Protein AF-A0A1A9KC49-F1 (afdb_monomer_lite)

Radius of gyration: 19.64 Å; chains: 1; bounding box: 41×42×50 Å

pLDDT: mean 90.61, std 7.37, range [63.94, 98.12]

Structure (mmCIF, N/CA/C/O backbone):
data_AF-A0A1A9KC49-F1
#
_entry.id   AF-A0A1A9KC49-F1
#
loop_
_atom_site.group_PDB
_atom_site.id
_atom_site.type_symbol
_atom_site.label_atom_id
_atom_site.label_alt_id
_atom_site.label_comp_id
_atom_site.label_asym_id
_atom_site.label_entity_id
_atom_site.label_seq_id
_atom_site.pdbx_PDB_ins_code
_atom_site.Cartn_x
_atom_site.Cartn_y
_atom_site.Cartn_z
_atom_site.occupancy
_atom_site.B_iso_or_equiv
_atom_site.auth_seq_id
_atom_site.auth_comp_id
_atom_site.auth_asym_id
_atom_site.auth_atom_id
_atom_site.pdbx_PDB_model_num
ATOM 1 N N . MET A 1 1 ? 7.235 -25.003 -20.433 1.00 75.75 1 MET A N 1
ATOM 2 C CA . MET A 1 1 ? 8.120 -24.931 -19.250 1.00 75.75 1 MET A CA 1
ATOM 3 C C . MET A 1 1 ? 8.070 -23.502 -18.734 1.00 75.75 1 MET A C 1
ATOM 5 O O . MET A 1 1 ? 8.115 -22.598 -19.561 1.00 75.75 1 MET A O 1
ATOM 9 N N . THR A 1 2 ? 7.910 -23.305 -17.423 1.00 82.38 2 THR A N 1
ATOM 10 C CA . THR A 1 2 ? 7.817 -21.973 -16.802 1.00 82.38 2 THR A CA 1
ATOM 11 C C . THR A 1 2 ? 8.964 -21.809 -15.816 1.00 82.38 2 THR A C 1
ATOM 13 O O . THR A 1 2 ? 9.175 -22.694 -14.989 1.00 82.38 2 THR A O 1
ATOM 16 N N . LEU A 1 3 ? 9.705 -20.709 -15.914 1.00 83.62 3 LEU A N 1
ATOM 17 C CA . LEU A 1 3 ? 10.831 -20.387 -15.046 1.00 83.62 3 LEU A CA 1
ATOM 18 C C . LEU A 1 3 ? 10.409 -19.260 -14.101 1.00 83.62 3 LEU A C 1
ATOM 20 O O . LEU A 1 3 ? 9.873 -18.247 -14.546 1.00 83.62 3 LEU A O 1
ATOM 24 N N . TYR A 1 4 ? 10.617 -19.460 -12.801 1.00 80.88 4 TYR A N 1
ATOM 25 C CA . TYR A 1 4 ? 10.305 -18.465 -11.779 1.00 80.88 4 TYR A CA 1
ATOM 26 C C . TYR A 1 4 ? 11.588 -17.805 -11.278 1.00 80.88 4 TYR A C 1
ATOM 28 O O . TYR A 1 4 ? 12.492 -18.494 -10.811 1.00 80.88 4 TYR A O 1
ATOM 36 N N . ALA A 1 5 ? 11.655 -16.478 -11.363 1.00 77.19 5 ALA A N 1
ATOM 37 C CA . ALA A 1 5 ? 12.708 -15.681 -10.749 1.00 77.19 5 ALA A CA 1
ATOM 38 C C . ALA A 1 5 ? 12.317 -15.328 -9.305 1.00 77.19 5 ALA A C 1
ATOM 40 O O . ALA A 1 5 ? 11.288 -14.695 -9.067 1.00 77.19 5 ALA A O 1
ATOM 41 N N . GLY A 1 6 ? 13.135 -15.738 -8.340 1.00 73.38 6 GLY A N 1
ATOM 42 C CA . GLY A 1 6 ? 13.097 -15.234 -6.969 1.00 73.38 6 GLY A CA 1
ATOM 43 C C . GLY A 1 6 ? 14.390 -14.481 -6.679 1.00 73.38 6 GLY A C 1
ATOM 44 O O . GLY A 1 6 ? 15.447 -14.867 -7.180 1.00 73.38 6 GLY A O 1
ATOM 45 N N . SER A 1 7 ? 14.317 -13.418 -5.887 1.00 71.69 7 SER A N 1
ATOM 46 C CA . SER A 1 7 ? 15.494 -12.686 -5.411 1.00 71.69 7 SER A CA 1
ATOM 47 C C . SER A 1 7 ? 15.420 -12.446 -3.907 1.00 71.69 7 SER A C 1
ATOM 49 O O . SER A 1 7 ? 14.415 -12.732 -3.261 1.00 71.69 7 SER A O 1
ATOM 51 N N . THR A 1 8 ? 16.539 -12.002 -3.343 1.00 73.50 8 THR A N 1
ATOM 52 C CA . THR A 1 8 ? 16.662 -11.606 -1.938 1.00 73.50 8 THR A CA 1
ATOM 53 C C . THR A 1 8 ? 16.192 -10.159 -1.747 1.00 73.50 8 THR A C 1
ATOM 55 O O . THR A 1 8 ? 15.827 -9.489 -2.706 1.00 73.50 8 THR A O 1
ATOM 58 N N . TRP A 1 9 ? 16.264 -9.650 -0.515 1.00 63.94 9 TRP A N 1
ATOM 59 C CA . TRP A 1 9 ? 15.858 -8.293 -0.113 1.00 63.94 9 TRP A CA 1
ATOM 60 C C . TRP A 1 9 ? 16.465 -7.110 -0.910 1.00 63.94 9 TRP A C 1
ATOM 62 O O . TRP A 1 9 ? 15.995 -5.991 -0.742 1.00 63.94 9 TRP A O 1
ATOM 72 N N . ASN A 1 10 ? 17.456 -7.337 -1.785 1.00 74.12 10 ASN A N 1
ATOM 73 C CA . ASN A 1 10 ? 18.143 -6.313 -2.588 1.00 74.12 10 ASN A CA 1
ATOM 74 C C . ASN A 1 10 ? 18.270 -6.748 -4.067 1.00 74.12 10 ASN A C 1
ATOM 76 O O . ASN A 1 10 ? 19.377 -7.064 -4.532 1.00 74.12 10 ASN A O 1
ATOM 80 N N . PRO A 1 11 ? 17.161 -6.838 -4.825 1.00 75.19 11 PRO A N 1
ATOM 81 C CA . PRO A 1 11 ? 17.163 -7.339 -6.203 1.00 75.19 11 PRO A CA 1
ATOM 82 C C . PRO A 1 11 ? 18.016 -6.500 -7.164 1.00 75.19 11 PRO A C 1
ATOM 84 O O . PRO A 1 11 ? 18.531 -7.032 -8.149 1.00 75.19 11 PRO A O 1
ATOM 87 N N . GLU A 1 12 ? 18.224 -5.218 -6.865 1.00 77.94 12 GLU A N 1
ATOM 88 C CA . GLU A 1 12 ? 19.070 -4.303 -7.631 1.00 77.94 12 GLU A CA 1
ATOM 89 C C . GLU A 1 12 ? 20.522 -4.784 -7.735 1.00 77.94 12 GLU A C 1
ATOM 91 O O . GLU A 1 12 ? 21.181 -4.549 -8.744 1.00 77.94 12 GLU A O 1
ATOM 96 N N . THR A 1 13 ? 21.006 -5.536 -6.741 1.00 81.00 13 THR A N 1
ATOM 97 C CA . THR A 1 13 ? 22.362 -6.110 -6.757 1.00 81.00 13 THR A CA 1
ATOM 98 C C . THR A 1 13 ? 22.502 -7.303 -7.704 1.00 81.00 13 THR A C 1
ATOM 100 O O . THR A 1 13 ? 23.608 -7.636 -8.126 1.00 81.00 13 THR A O 1
ATOM 103 N N . LEU A 1 14 ? 21.384 -7.947 -8.052 1.00 76.44 14 LEU A N 1
ATOM 104 C CA . LEU A 1 14 ? 21.328 -9.096 -8.959 1.00 76.44 14 LEU A CA 1
ATOM 105 C C . LEU A 1 14 ? 21.049 -8.677 -10.407 1.00 76.44 14 LEU A C 1
ATOM 107 O O . LEU A 1 14 ? 21.216 -9.479 -11.331 1.00 76.44 14 LEU A O 1
ATOM 111 N N . HIS A 1 15 ? 20.633 -7.428 -10.625 1.00 82.56 15 HIS A N 1
ATOM 112 C CA . HIS A 1 15 ? 20.404 -6.896 -11.957 1.00 82.56 15 HIS A CA 1
ATOM 113 C C . HIS A 1 15 ? 21.723 -6.779 -12.738 1.00 82.56 15 HIS A C 1
ATOM 115 O O . HIS A 1 15 ? 22.706 -6.198 -12.282 1.00 82.56 15 HIS A O 1
ATOM 121 N N . SER A 1 16 ? 21.742 -7.325 -13.956 1.00 88.62 16 SER A N 1
ATOM 122 C CA . SER A 1 16 ? 22.852 -7.156 -14.894 1.00 88.62 16 SER A CA 1
ATOM 123 C C . SER A 1 16 ? 22.362 -7.187 -16.346 1.00 88.62 16 SER A C 1
ATOM 125 O O . SER A 1 16 ? 21.371 -7.864 -16.643 1.00 88.62 16 SER A O 1
ATOM 127 N N . PRO A 1 17 ? 23.074 -6.539 -17.291 1.00 91.88 17 PRO A N 1
ATOM 128 C CA . PRO A 1 17 ? 22.720 -6.592 -18.710 1.00 91.88 17 PRO A CA 1
ATOM 129 C C . PRO A 1 17 ? 22.644 -8.020 -19.264 1.00 91.88 17 PRO A C 1
ATOM 131 O O . PRO A 1 17 ? 21.776 -8.320 -20.082 1.00 91.88 17 PRO A O 1
ATOM 134 N N . ALA A 1 18 ? 23.527 -8.911 -18.797 1.00 93.00 18 ALA A N 1
ATOM 135 C CA . ALA A 1 18 ? 23.549 -10.313 -19.207 1.00 93.00 18 ALA A CA 1
ATOM 136 C C . ALA A 1 18 ? 22.288 -11.060 -18.751 1.00 93.00 18 ALA A C 1
ATOM 138 O O . ALA A 1 18 ? 21.674 -11.771 -19.547 1.00 93.00 18 ALA A O 1
ATOM 139 N N . LEU A 1 19 ? 21.863 -10.852 -17.501 1.00 91.00 19 LEU A N 1
ATOM 140 C CA . LEU A 1 19 ? 20.635 -11.442 -16.973 1.00 91.00 19 LEU A CA 1
ATOM 141 C C . 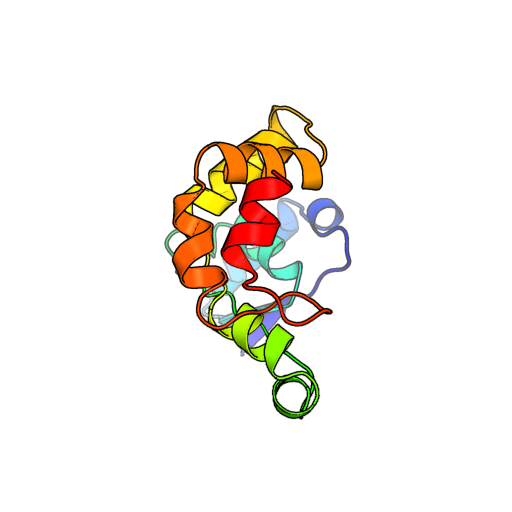LEU A 1 19 ? 19.403 -10.927 -17.728 1.00 91.00 19 LEU A C 1
ATOM 143 O O . LEU A 1 19 ? 18.583 -11.724 -18.181 1.00 91.00 19 LEU A O 1
ATOM 147 N N . SER A 1 20 ? 19.303 -9.615 -17.943 1.00 92.75 20 SER A N 1
ATOM 148 C CA . SER A 1 20 ? 18.200 -9.014 -18.703 1.00 92.75 20 SER A CA 1
ATOM 149 C C . SER A 1 20 ? 18.150 -9.528 -20.148 1.00 92.75 20 SER A C 1
ATOM 151 O O . SER A 1 20 ? 17.068 -9.802 -20.672 1.00 92.75 20 SER A O 1
ATOM 153 N N . ALA A 1 21 ? 19.304 -9.721 -20.797 1.00 94.56 21 ALA A N 1
ATOM 154 C CA . ALA A 1 21 ? 19.381 -10.312 -22.133 1.00 94.56 21 ALA A CA 1
ATOM 155 C C . ALA A 1 21 ? 18.920 -11.780 -22.150 1.00 94.56 21 ALA A C 1
ATOM 157 O O . ALA A 1 21 ? 18.148 -12.158 -23.032 1.00 94.56 21 ALA A O 1
ATOM 158 N N . ALA A 1 22 ? 19.334 -12.583 -21.166 1.00 93.56 22 ALA A N 1
ATOM 159 C CA . ALA A 1 22 ? 18.918 -13.978 -21.037 1.00 93.56 22 ALA A CA 1
ATOM 160 C C . ALA A 1 22 ? 17.402 -14.105 -20.812 1.00 93.56 22 ALA A C 1
ATOM 162 O O . ALA A 1 22 ? 16.734 -14.856 -21.521 1.00 93.56 22 ALA A O 1
ATOM 163 N N . LEU A 1 23 ? 16.836 -13.300 -19.907 1.00 93.75 23 LEU A N 1
ATOM 164 C CA . LEU A 1 23 ? 15.392 -13.257 -19.657 1.00 93.75 23 LEU A CA 1
ATOM 165 C C . LEU A 1 23 ? 14.609 -12.900 -20.930 1.00 93.75 23 LEU A C 1
ATOM 167 O O . LEU A 1 23 ? 13.614 -13.547 -21.255 1.00 93.75 23 LEU A O 1
ATOM 171 N N . ARG A 1 24 ? 15.079 -11.910 -21.700 1.00 94.38 24 ARG A N 1
ATOM 172 C CA . ARG A 1 24 ? 14.466 -11.543 -22.989 1.00 94.38 24 ARG A CA 1
ATOM 173 C C . ARG A 1 24 ? 14.565 -12.662 -24.024 1.00 94.38 24 ARG A C 1
ATOM 175 O O . ARG A 1 24 ? 13.612 -12.864 -24.773 1.00 94.38 24 ARG A O 1
ATOM 182 N N . LEU A 1 25 ? 15.694 -13.368 -24.088 1.00 95.31 25 LEU A N 1
ATOM 183 C CA . LEU A 1 25 ? 15.880 -14.499 -24.997 1.00 95.31 25 LEU A CA 1
ATOM 184 C C . LEU A 1 25 ? 14.879 -15.617 -24.677 1.00 95.31 25 LEU A C 1
ATOM 186 O O . LEU A 1 25 ? 14.116 -16.013 -25.552 1.00 95.31 25 LEU A O 1
ATOM 190 N N . TRP A 1 26 ? 14.800 -16.041 -23.415 1.00 94.62 26 TRP A N 1
ATOM 191 C CA . TRP A 1 26 ? 13.878 -17.097 -22.994 1.00 94.62 26 TRP A CA 1
ATOM 192 C C . TRP A 1 26 ? 12.412 -16.723 -23.222 1.00 94.62 26 TRP A C 1
ATOM 194 O O . TRP A 1 26 ? 11.632 -17.550 -23.693 1.00 94.62 26 TRP A O 1
ATOM 204 N N . ALA A 1 27 ? 12.038 -15.464 -22.971 1.00 92.12 27 ALA A N 1
ATOM 205 C CA . ALA A 1 27 ? 10.698 -14.975 -23.288 1.00 92.12 27 ALA A CA 1
ATOM 206 C C . ALA A 1 27 ? 10.382 -15.095 -24.791 1.00 92.12 27 ALA A C 1
ATOM 208 O O . ALA A 1 27 ? 9.289 -15.521 -25.163 1.00 92.12 27 ALA A O 1
ATOM 209 N N . ARG A 1 28 ? 11.341 -14.748 -25.666 1.00 94.31 28 ARG A N 1
ATOM 210 C CA . ARG A 1 28 ? 11.194 -14.855 -27.131 1.00 94.31 28 ARG A CA 1
ATOM 211 C C . ARG A 1 28 ? 11.115 -16.301 -27.614 1.00 94.31 28 ARG A C 1
ATOM 213 O O . ARG A 1 28 ? 10.443 -16.560 -28.606 1.00 94.31 28 ARG A O 1
ATOM 220 N N . GLU A 1 29 ? 11.764 -17.224 -26.915 1.00 95.69 29 GLU A N 1
ATOM 221 C CA . GLU A 1 29 ? 11.710 -18.666 -27.185 1.00 95.69 29 GLU A CA 1
ATOM 222 C C . GLU A 1 29 ? 10.423 -19.333 -26.661 1.00 95.69 29 GLU A C 1
ATOM 224 O O . GLU A 1 29 ? 10.228 -20.534 -26.833 1.00 95.69 29 GLU A O 1
ATOM 229 N N . GLY A 1 30 ? 9.512 -18.566 -26.049 1.00 92.12 30 GLY A N 1
ATOM 230 C CA . GLY A 1 30 ? 8.219 -19.059 -25.573 1.00 92.12 30 GLY A CA 1
ATOM 231 C C . GLY A 1 30 ? 8.257 -19.689 -24.179 1.00 92.12 30 GLY A C 1
ATOM 232 O O . GLY A 1 30 ? 7.296 -20.350 -23.778 1.00 92.12 30 GLY A O 1
ATOM 233 N N . VAL A 1 31 ? 9.336 -19.490 -23.416 1.00 94.19 31 VAL A N 1
ATOM 234 C CA . VAL A 1 31 ? 9.395 -19.888 -22.004 1.00 94.19 31 VAL A CA 1
ATOM 235 C C . VAL A 1 31 ? 8.489 -18.962 -21.194 1.00 94.19 31 VAL A C 1
ATOM 237 O O . VAL A 1 31 ? 8.609 -17.738 -21.260 1.00 94.19 31 VAL A O 1
ATOM 240 N N . GLY A 1 32 ? 7.581 -19.537 -20.402 1.00 88.50 32 GLY A N 1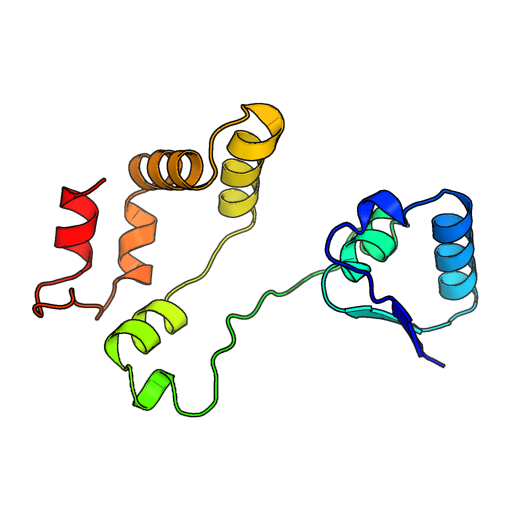
ATOM 241 C CA . GLY A 1 32 ? 6.796 -18.756 -19.449 1.00 88.50 32 GLY A CA 1
ATOM 242 C C . GLY A 1 32 ? 7.713 -18.217 -18.355 1.00 88.50 32 GLY A C 1
ATOM 243 O O . GLY A 1 32 ? 8.417 -18.998 -17.722 1.00 88.50 32 GLY A O 1
ATOM 244 N N . LEU A 1 33 ? 7.718 -16.910 -18.116 1.00 90.62 33 LEU A N 1
ATOM 245 C CA . LEU A 1 33 ? 8.515 -16.305 -17.049 1.00 90.62 33 LEU A CA 1
ATOM 246 C C . LEU A 1 33 ? 7.589 -15.773 -15.961 1.00 90.62 33 LEU A C 1
ATOM 248 O O . LEU A 1 33 ? 6.712 -14.953 -16.227 1.00 90.62 33 LEU A O 1
ATOM 252 N N . GLY A 1 34 ? 7.781 -16.269 -14.745 1.00 85.06 34 GLY A N 1
ATOM 253 C CA . GLY A 1 34 ? 7.134 -15.774 -13.539 1.00 85.06 34 GLY A CA 1
ATOM 254 C C . GLY A 1 34 ? 8.167 -15.189 -12.590 1.00 85.06 34 GLY A C 1
ATOM 255 O O . GLY A 1 34 ? 9.359 -15.474 -12.698 1.00 85.06 34 GLY A O 1
ATOM 256 N N . ALA A 1 35 ? 7.720 -14.386 -11.637 1.00 84.50 35 ALA A N 1
ATOM 257 C CA . ALA A 1 35 ? 8.566 -13.960 -10.540 1.00 84.50 35 ALA A CA 1
ATOM 258 C C . ALA A 1 35 ? 7.784 -13.904 -9.234 1.00 84.50 35 ALA A C 1
ATOM 260 O O . ALA A 1 35 ? 6.566 -13.724 -9.244 1.00 84.50 35 ALA A O 1
ATOM 261 N N . LEU A 1 36 ? 8.499 -14.090 -8.130 1.00 79.50 36 LEU A N 1
ATOM 262 C CA . LEU A 1 36 ? 7.967 -14.014 -6.777 1.00 79.50 36 LEU A CA 1
ATOM 263 C C . LEU A 1 36 ? 8.746 -12.962 -5.994 1.00 79.50 36 LEU A C 1
ATOM 265 O O . LEU A 1 36 ? 9.959 -12.833 -6.173 1.00 79.50 36 LEU A O 1
ATOM 269 N N . ASP A 1 37 ? 8.040 -12.259 -5.109 1.00 78.88 37 ASP A N 1
ATOM 270 C CA . ASP A 1 37 ? 8.623 -11.248 -4.226 1.00 78.88 37 ASP A CA 1
ATOM 271 C C . ASP A 1 37 ? 9.395 -10.172 -5.026 1.00 78.88 37 ASP A C 1
ATOM 273 O O . ASP A 1 37 ? 8.911 -9.670 -6.045 1.00 78.88 37 ASP A O 1
ATOM 277 N N . THR A 1 38 ? 10.613 -9.843 -4.614 1.00 79.69 38 THR A N 1
ATOM 278 C CA . THR A 1 38 ? 11.523 -8.907 -5.276 1.00 79.69 38 THR A CA 1
ATOM 279 C C . THR A 1 38 ? 11.937 -9.344 -6.687 1.00 79.69 38 THR A C 1
ATOM 281 O O . THR A 1 38 ? 12.380 -8.508 -7.472 1.00 79.69 38 THR A O 1
ATOM 284 N N . GLY A 1 39 ? 11.739 -10.611 -7.079 1.00 81.25 39 GLY A N 1
ATOM 285 C CA . GLY A 1 39 ? 12.126 -11.109 -8.407 1.00 81.25 39 GLY A CA 1
ATOM 286 C C . GLY A 1 39 ? 11.357 -10.433 -9.544 1.00 81.25 39 GLY A C 1
ATOM 287 O O . GLY A 1 39 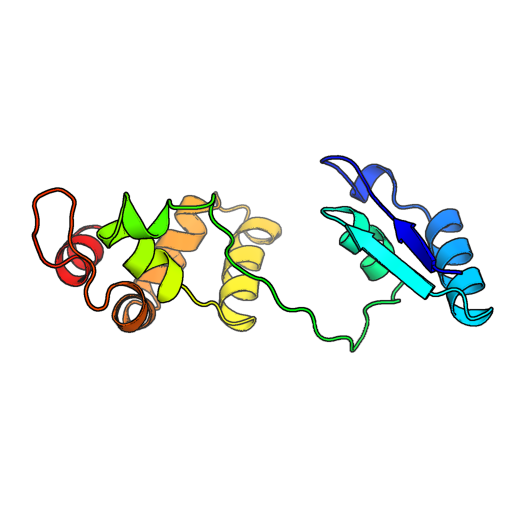? 11.803 -10.427 -10.694 1.00 81.25 39 GLY A O 1
ATOM 288 N N . VAL A 1 40 ? 10.204 -9.832 -9.221 1.00 84.81 40 VAL A N 1
ATOM 289 C CA . VAL A 1 40 ? 9.394 -9.029 -10.147 1.00 84.81 40 VAL A CA 1
ATOM 290 C C . VAL A 1 40 ? 10.204 -7.841 -10.677 1.00 84.81 40 VAL A C 1
ATOM 292 O O . VAL A 1 40 ? 10.068 -7.501 -11.852 1.00 84.81 40 VAL A O 1
ATOM 295 N N . TYR A 1 41 ? 11.112 -7.285 -9.865 1.00 83.12 41 TYR A N 1
ATOM 296 C CA . TYR A 1 41 ? 12.036 -6.221 -10.265 1.00 83.12 41 TYR A CA 1
ATOM 297 C C . TYR A 1 41 ? 12.895 -6.632 -11.468 1.00 83.12 41 TYR A C 1
ATOM 299 O O . TYR A 1 41 ? 12.987 -5.900 -12.448 1.00 83.12 41 TYR A O 1
ATOM 307 N N . LEU A 1 42 ? 13.453 -7.846 -11.458 1.00 87.00 42 LEU A N 1
ATOM 308 C CA . LEU A 1 42 ? 14.321 -8.329 -12.538 1.00 87.00 42 LEU A CA 1
ATOM 309 C C . LEU A 1 42 ? 13.560 -8.497 -13.862 1.00 87.00 42 LEU A C 1
ATOM 311 O O . LEU A 1 42 ? 14.097 -8.205 -14.932 1.00 87.00 42 LEU A O 1
ATOM 315 N N . LEU A 1 43 ? 12.295 -8.929 -13.808 1.00 88.94 43 LEU A N 1
ATOM 316 C CA . LEU A 1 43 ? 11.439 -8.986 -14.997 1.00 88.94 43 LEU A CA 1
ATOM 317 C C . LEU A 1 43 ? 11.039 -7.584 -15.486 1.00 88.94 43 LEU A C 1
ATOM 319 O O . LEU A 1 43 ? 10.924 -7.375 -16.699 1.00 88.94 43 LEU A O 1
ATOM 323 N N . ALA A 1 44 ? 10.840 -6.633 -14.569 1.00 87.44 44 ALA A N 1
ATOM 324 C CA . ALA A 1 44 ? 10.557 -5.237 -14.893 1.00 87.44 44 ALA A CA 1
ATOM 325 C C . ALA A 1 44 ? 11.750 -4.565 -15.591 1.00 87.44 44 ALA A C 1
ATOM 327 O O . ALA A 1 44 ? 11.574 -4.018 -16.677 1.00 87.44 44 ALA A O 1
ATOM 328 N N . GLU A 1 45 ? 12.963 -4.695 -15.047 1.00 87.69 45 GLU A N 1
ATOM 329 C CA . GLU A 1 45 ? 14.211 -4.177 -15.639 1.00 87.69 45 GLU A CA 1
ATOM 330 C C . GLU A 1 45 ? 14.518 -4.815 -17.003 1.00 87.69 45 GLU A C 1
ATOM 332 O O . GLU A 1 45 ? 14.952 -4.166 -17.962 1.00 87.69 45 GLU A O 1
ATOM 337 N N . ALA A 1 46 ? 14.193 -6.101 -17.161 1.00 90.06 46 ALA A N 1
ATOM 338 C CA . ALA A 1 46 ? 14.245 -6.762 -18.460 1.00 90.06 46 ALA A CA 1
ATOM 339 C C . ALA A 1 46 ? 13.187 -6.227 -19.453 1.00 90.06 46 ALA A C 1
ATOM 341 O O . ALA A 1 46 ? 13.216 -6.600 -20.627 1.00 90.06 46 ALA A O 1
ATOM 342 N N . GLY A 1 47 ? 12.284 -5.335 -19.041 1.00 90.25 47 GLY A N 1
ATOM 343 C CA . GLY A 1 47 ? 11.216 -4.754 -19.859 1.00 90.25 47 GLY A CA 1
ATOM 344 C C . GLY A 1 47 ? 10.078 -5.727 -20.166 1.00 90.25 47 GLY A C 1
ATOM 345 O O . GLY A 1 47 ? 9.224 -5.442 -21.005 1.00 90.25 47 GLY A O 1
ATOM 346 N N . LEU A 1 48 ? 10.054 -6.889 -19.511 1.00 90.56 48 LEU A N 1
ATOM 347 C CA . LEU A 1 48 ? 9.095 -7.961 -19.785 1.00 90.56 48 LEU A CA 1
ATOM 348 C C . LEU A 1 48 ? 7.725 -7.702 -19.150 1.00 90.56 48 LEU A C 1
ATOM 350 O O . LEU A 1 48 ? 6.732 -8.317 -19.543 1.00 90.56 48 LEU A O 1
ATOM 354 N N . LEU A 1 49 ? 7.666 -6.763 -18.204 1.00 87.62 49 LEU A N 1
ATOM 355 C CA . LEU A 1 49 ? 6.429 -6.305 -17.574 1.00 87.62 49 LEU A CA 1
ATOM 356 C C . LEU A 1 49 ? 5.870 -5.016 -18.199 1.00 87.62 49 LEU A C 1
ATOM 358 O O . LEU A 1 49 ? 4.806 -4.553 -17.793 1.00 87.62 49 LEU A O 1
ATOM 362 N N . ASN A 1 50 ? 6.528 -4.457 -19.220 1.00 85.69 50 ASN A N 1
ATOM 363 C CA . ASN A 1 50 ? 6.059 -3.241 -19.884 1.00 85.69 50 ASN A CA 1
ATOM 364 C C . ASN A 1 50 ? 4.673 -3.453 -20.509 1.00 85.69 50 ASN A C 1
ATOM 366 O O . ASN A 1 50 ? 4.443 -4.403 -21.262 1.00 85.69 50 ASN A O 1
ATOM 370 N N . GLY A 1 51 ? 3.734 -2.563 -20.179 1.00 80.69 51 GLY A N 1
ATOM 371 C CA . GLY A 1 51 ? 2.343 -2.660 -20.630 1.00 80.69 51 GLY A CA 1
ATOM 372 C C . GLY A 1 51 ? 1.564 -3.842 -20.035 1.00 80.69 51 GLY A C 1
ATOM 373 O O . GLY A 1 51 ? 0.480 -4.163 -20.525 1.00 80.69 51 GLY A O 1
ATOM 374 N N . LYS A 1 52 ? 2.094 -4.515 -19.005 1.00 81.50 52 LYS A N 1
ATOM 375 C CA . LYS A 1 52 ? 1.388 -5.564 -18.258 1.00 81.50 52 LYS A CA 1
ATOM 376 C C . LYS A 1 52 ? 0.684 -4.964 -17.041 1.00 81.50 52 LYS A C 1
ATOM 378 O O . LYS A 1 52 ? 1.121 -3.968 -16.477 1.00 81.50 52 LYS A O 1
ATOM 383 N N . ARG A 1 53 ? -0.427 -5.583 -16.638 1.00 72.88 53 ARG A N 1
ATOM 384 C CA . ARG A 1 53 ? -1.177 -5.208 -15.432 1.00 72.88 53 ARG A CA 1
ATOM 385 C C . ARG A 1 53 ? -0.664 -6.028 -14.252 1.00 72.88 53 ARG A C 1
ATOM 387 O O . ARG A 1 53 ? -0.622 -7.252 -14.350 1.00 72.88 53 ARG A O 1
ATOM 394 N N . ALA A 1 54 ? -0.328 -5.364 -13.154 1.00 75.06 54 ALA A N 1
ATOM 395 C CA . ALA A 1 54 ? -0.122 -5.999 -11.857 1.00 75.06 54 ALA A CA 1
ATOM 396 C C . ALA A 1 54 ? -1.363 -5.789 -10.977 1.00 75.06 54 ALA A C 1
ATOM 398 O O . ALA A 1 54 ? -2.129 -4.844 -11.170 1.00 75.06 54 ALA A O 1
ATOM 399 N N . THR A 1 55 ? -1.591 -6.686 -10.022 1.00 74.69 55 THR A N 1
ATOM 400 C CA . THR A 1 55 ? -2.617 -6.516 -8.988 1.00 74.69 55 THR A CA 1
ATOM 401 C C . THR A 1 55 ? -2.009 -6.919 -7.658 1.00 74.69 55 THR A C 1
ATOM 403 O O . THR A 1 55 ? -1.463 -8.014 -7.534 1.00 74.69 55 THR A O 1
ATOM 406 N N . VAL A 1 56 ? -2.069 -6.008 -6.692 1.00 82.06 56 VAL A N 1
ATOM 407 C CA . VAL A 1 56 ? -1.556 -6.206 -5.337 1.00 82.06 56 VAL A CA 1
ATOM 408 C C . VAL A 1 56 ? -2.729 -6.580 -4.441 1.00 82.06 56 VAL A C 1
ATOM 410 O O . VAL A 1 56 ? -3.796 -5.974 -4.523 1.00 82.06 56 VAL A O 1
ATOM 413 N N . TYR A 1 57 ? -2.535 -7.594 -3.600 1.00 83.88 57 TYR A N 1
ATOM 414 C CA . TYR A 1 57 ? -3.545 -8.070 -2.662 1.00 83.88 57 TYR A CA 1
ATOM 415 C C . TYR A 1 57 ? -3.016 -8.001 -1.235 1.00 83.88 57 TYR A C 1
ATOM 417 O O . TYR A 1 57 ? -1.925 -8.493 -0.946 1.00 83.88 57 TYR A O 1
ATOM 425 N N . THR A 1 58 ? -3.833 -7.481 -0.325 1.00 89.06 58 THR A N 1
ATOM 426 C CA . THR A 1 58 ? -3.584 -7.589 1.114 1.00 89.06 58 THR A CA 1
ATOM 427 C C . THR A 1 58 ? -3.972 -8.987 1.585 1.00 89.06 58 THR A C 1
ATOM 429 O O . THR A 1 58 ? -5.137 -9.376 1.519 1.00 89.06 58 THR A O 1
ATOM 432 N N . SER A 1 59 ? -2.995 -9.752 2.070 1.00 87.56 59 SER A N 1
ATOM 433 C CA . SER A 1 59 ? -3.211 -11.100 2.608 1.00 87.56 59 SER A CA 1
ATOM 434 C C . SER A 1 59 ? -3.061 -11.109 4.128 1.00 87.56 59 SER A C 1
ATOM 436 O O . SER A 1 59 ? -2.204 -10.426 4.679 1.00 87.56 59 SER A O 1
ATOM 438 N N . THR A 1 60 ? -3.878 -11.909 4.814 1.00 91.81 60 THR A N 1
ATOM 439 C CA . THR A 1 60 ? -3.792 -12.109 6.271 1.00 91.81 60 THR A CA 1
ATOM 440 C C . THR A 1 60 ? -3.647 -13.592 6.598 1.00 91.81 60 THR A C 1
ATOM 442 O O . THR A 1 60 ? -3.988 -14.455 5.784 1.00 91.81 60 THR A O 1
ATOM 445 N N . ARG A 1 61 ? -3.143 -13.916 7.799 1.00 94.69 61 ARG A N 1
ATOM 446 C CA . ARG A 1 61 ? -3.149 -15.309 8.270 1.00 94.69 61 ARG A CA 1
ATOM 447 C C . ARG A 1 61 ? -4.588 -15.811 8.415 1.00 94.69 61 ARG A C 1
ATOM 449 O O . ARG A 1 61 ? -5.498 -15.044 8.731 1.00 94.69 61 ARG A O 1
ATOM 456 N N . LYS A 1 62 ? -4.787 -17.121 8.255 1.00 94.44 62 LYS A N 1
ATOM 457 C CA . LYS A 1 62 ? -6.103 -17.751 8.432 1.00 94.44 62 LYS A CA 1
ATOM 458 C C . LYS A 1 62 ? -6.707 -17.383 9.799 1.00 94.44 62 LYS A C 1
ATOM 460 O O . LYS A 1 62 ? -6.019 -17.450 10.817 1.00 94.44 62 LYS A O 1
ATOM 465 N N . GLY A 1 63 ? -7.981 -16.990 9.794 1.00 96.56 63 GLY A N 1
ATOM 466 C CA . GLY A 1 63 ? -8.749 -16.606 10.986 1.00 96.56 63 GLY A CA 1
ATOM 467 C C . GLY A 1 63 ? -8.488 -15.192 11.517 1.00 96.56 63 GLY A C 1
ATOM 468 O O . GLY A 1 63 ? -9.210 -14.752 12.402 1.00 96.56 63 GLY A O 1
ATOM 469 N N . TYR A 1 64 ? -7.509 -14.446 10.984 1.00 97.44 64 TYR A N 1
ATOM 470 C CA . TYR A 1 64 ? -7.148 -13.128 11.527 1.00 97.44 64 TYR A CA 1
ATOM 471 C C . TYR A 1 64 ? -8.289 -12.111 11.466 1.00 97.44 64 TYR A C 1
ATOM 473 O O . TYR A 1 64 ? -8.506 -11.365 12.411 1.00 97.44 64 TYR A O 1
ATOM 481 N N . VAL A 1 65 ? -9.031 -12.088 10.359 1.00 96.81 65 VAL A N 1
ATOM 482 C CA . VAL A 1 65 ? -10.157 -11.163 10.171 1.00 96.81 65 VAL A CA 1
ATOM 483 C C . VAL A 1 65 ? -11.295 -11.447 11.157 1.00 96.81 65 VAL A C 1
ATOM 485 O O . VAL A 1 65 ? -11.983 -10.514 11.552 1.00 96.81 65 VAL A O 1
ATOM 488 N N . ASP A 1 66 ? -11.468 -12.702 11.574 1.00 96.81 66 ASP A N 1
ATOM 489 C CA . ASP A 1 66 ? -12.491 -13.091 12.550 1.00 96.81 66 ASP A CA 1
ATOM 490 C C .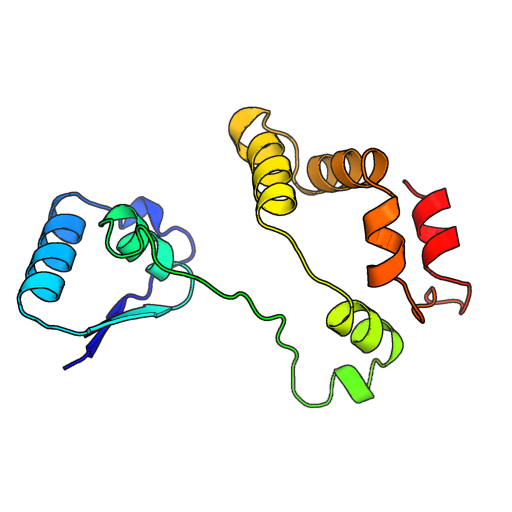 ASP A 1 66 ? -12.026 -12.800 13.985 1.00 96.81 66 ASP A C 1
ATOM 492 O O . ASP A 1 66 ? -12.804 -12.356 14.823 1.00 96.81 66 ASP A O 1
ATOM 496 N N . GLU A 1 67 ? -10.737 -13.015 14.260 1.00 98.06 67 GLU A N 1
ATOM 497 C CA . GLU A 1 67 ? -10.106 -12.753 15.558 1.00 98.06 67 GLU A CA 1
ATOM 498 C C . GLU A 1 67 ? -9.944 -11.251 15.842 1.00 98.06 67 GLU A C 1
ATOM 500 O O . GLU A 1 67 ? -10.063 -10.810 16.982 1.00 98.06 67 GLU A O 1
ATOM 505 N N . CYS A 1 68 ? -9.678 -10.455 14.806 1.00 97.75 68 CYS A N 1
ATOM 506 C CA . CYS A 1 68 ? -9.442 -9.015 14.876 1.00 97.75 68 CYS A CA 1
ATOM 507 C C . CYS A 1 68 ? -10.400 -8.266 13.931 1.00 97.75 68 CYS A C 1
ATOM 509 O O . CYS A 1 68 ? -9.943 -7.666 12.954 1.00 97.75 68 CYS A O 1
ATOM 511 N N . PRO A 1 69 ? -11.719 -8.252 14.199 1.00 96.88 69 PRO A N 1
ATOM 512 C CA . PRO A 1 69 ? -12.721 -7.764 13.247 1.00 96.88 69 PRO A CA 1
ATOM 513 C C . PRO A 1 69 ? -12.558 -6.284 12.890 1.00 96.88 69 PRO A C 1
ATOM 515 O O . PRO A 1 69 ? -12.725 -5.918 11.730 1.00 96.88 69 PRO A O 1
ATOM 518 N N . ASN A 1 70 ? -12.155 -5.439 13.846 1.00 97.88 70 ASN A N 1
ATOM 519 C CA . ASN A 1 70 ? -11.934 -4.011 13.601 1.00 97.88 70 ASN A CA 1
ATOM 520 C C . ASN A 1 70 ? -10.764 -3.756 12.629 1.00 97.88 70 ASN A C 1
ATOM 522 O O . ASN A 1 70 ? -10.895 -3.011 11.661 1.00 97.88 70 ASN A O 1
ATOM 526 N N . VAL A 1 71 ? -9.626 -4.428 12.844 1.00 97.62 71 VAL A N 1
ATOM 527 C CA . VAL A 1 71 ? -8.470 -4.352 11.931 1.00 97.62 71 VAL A CA 1
ATOM 528 C C . VAL A 1 71 ? -8.802 -5.029 10.603 1.00 97.62 71 VAL A C 1
ATOM 530 O O . VAL A 1 71 ? -8.462 -4.518 9.541 1.00 97.62 71 VAL A O 1
ATOM 533 N N . GLY A 1 72 ? -9.515 -6.153 10.643 1.00 97.38 72 GLY A N 1
ATOM 534 C CA . GLY A 1 72 ? -9.998 -6.846 9.457 1.00 97.38 72 GLY A CA 1
ATOM 535 C C . GLY A 1 72 ? -10.878 -5.957 8.578 1.00 97.38 72 GLY A C 1
ATOM 536 O O . GLY A 1 72 ? -10.759 -6.022 7.356 1.00 97.38 72 GLY A O 1
ATOM 537 N N . GLN A 1 73 ? -11.715 -5.102 9.173 1.00 98.06 73 GLN A N 1
ATOM 538 C CA . GLN A 1 73 ? -12.519 -4.130 8.435 1.00 98.06 73 GLN A CA 1
ATOM 539 C C . GLN A 1 73 ? -11.643 -3.076 7.753 1.00 98.06 73 GLN A C 1
ATOM 541 O O . GLN A 1 73 ? -11.798 -2.855 6.553 1.00 98.06 73 GLN A O 1
ATOM 546 N N . LEU A 1 74 ? -10.665 -2.506 8.468 1.00 98.12 74 LEU A N 1
ATOM 547 C CA . LEU A 1 74 ? -9.691 -1.585 7.875 1.00 98.12 74 LEU A CA 1
ATOM 548 C C . LEU A 1 74 ? -8.981 -2.223 6.674 1.00 98.12 74 LEU A C 1
ATOM 550 O O . LEU A 1 74 ? -8.955 -1.639 5.596 1.00 98.12 74 LEU A O 1
ATOM 554 N N . LEU A 1 75 ? -8.457 -3.441 6.826 1.00 97.38 75 LEU A N 1
ATOM 555 C CA . LEU A 1 75 ? -7.723 -4.131 5.760 1.00 97.38 75 LEU A CA 1
ATOM 556 C C . LEU A 1 75 ? -8.595 -4.468 4.540 1.00 97.38 75 LEU A C 1
ATOM 558 O O . LEU A 1 75 ? -8.077 -4.513 3.429 1.00 97.38 75 LEU A O 1
ATOM 562 N N . LYS A 1 76 ? -9.903 -4.694 4.726 1.00 96.62 76 LYS A N 1
ATOM 563 C CA . LYS A 1 76 ? -10.861 -4.891 3.622 1.00 96.62 76 LYS A CA 1
ATOM 564 C C . LYS A 1 76 ? -11.163 -3.596 2.874 1.00 96.62 76 LYS A C 1
ATOM 566 O O . LYS A 1 76 ? -11.383 -3.631 1.668 1.00 96.62 76 LYS A O 1
ATOM 571 N N . ASN A 1 77 ? -11.209 -2.482 3.596 1.00 97.94 77 ASN A N 1
ATOM 572 C CA . ASN A 1 77 ? -11.477 -1.167 3.027 1.00 97.94 77 ASN A CA 1
ATOM 573 C C . ASN A 1 77 ? -10.242 -0.557 2.345 1.00 97.94 77 ASN A C 1
ATOM 575 O O . ASN A 1 77 ? -10.379 0.325 1.497 1.00 97.94 77 ASN A O 1
ATOM 579 N N . LEU A 1 78 ? -9.041 -0.976 2.755 1.00 96.88 78 LEU A N 1
ATOM 580 C CA . LEU A 1 78 ? -7.779 -0.386 2.329 1.00 96.88 78 LEU A CA 1
ATOM 581 C C . LEU A 1 78 ? -7.486 -0.718 0.860 1.00 96.88 78 LEU A C 1
ATOM 583 O O . LEU A 1 78 ? -7.152 -1.848 0.505 1.00 96.88 78 LEU A O 1
ATOM 587 N N . SER A 1 79 ? -7.586 0.298 0.011 1.00 94.00 79 SER A N 1
ATOM 588 C CA . SER A 1 79 ? -7.285 0.214 -1.416 1.00 94.00 79 SER A CA 1
ATOM 589 C C . SER A 1 79 ? -6.506 1.435 -1.873 1.00 94.00 79 SER A C 1
ATOM 591 O O . SER A 1 79 ? -6.807 2.553 -1.448 1.00 94.00 79 SER A O 1
ATOM 593 N N . PHE A 1 80 ? -5.583 1.228 -2.803 1.00 93.44 80 PHE A N 1
ATOM 594 C CA . PHE A 1 80 ? -4.693 2.261 -3.313 1.00 93.44 80 PHE A CA 1
ATOM 595 C C . PHE A 1 80 ? -4.932 2.512 -4.800 1.00 93.44 80 PHE A C 1
ATOM 597 O O . PHE A 1 80 ? -5.480 1.674 -5.522 1.00 93.44 80 PHE A O 1
ATOM 604 N N . THR A 1 81 ? -4.524 3.691 -5.254 1.00 91.19 81 THR A N 1
ATOM 605 C CA . THR A 1 81 ? -4.452 4.034 -6.674 1.00 91.19 81 THR A CA 1
ATOM 606 C C . THR A 1 81 ? -2.991 4.198 -7.067 1.00 91.19 81 THR A C 1
ATOM 608 O O . THR A 1 81 ? -2.164 4.587 -6.243 1.00 91.19 81 THR A O 1
ATOM 611 N N . LEU A 1 82 ? -2.677 3.948 -8.340 1.00 86.44 82 LEU A N 1
ATOM 612 C CA . LEU A 1 82 ? -1.314 4.125 -8.849 1.00 86.44 82 LEU A CA 1
ATOM 613 C C . LEU A 1 82 ? -0.810 5.558 -8.635 1.00 86.44 82 LEU A C 1
ATOM 615 O O . LEU A 1 82 ? 0.334 5.748 -8.246 1.00 86.44 82 LEU A O 1
ATOM 619 N N . ASP A 1 83 ? -1.669 6.560 -8.826 1.00 90.25 83 ASP A N 1
ATOM 620 C CA . ASP A 1 83 ? -1.292 7.965 -8.639 1.00 90.25 83 ASP A CA 1
ATOM 621 C C . ASP A 1 83 ? -0.923 8.277 -7.182 1.00 90.25 83 ASP A C 1
ATOM 623 O O . ASP A 1 83 ? 0.035 9.010 -6.929 1.00 90.25 83 ASP A O 1
ATOM 627 N N . MET A 1 84 ? -1.649 7.699 -6.218 1.00 93.94 84 MET A N 1
ATOM 628 C CA . MET A 1 84 ? -1.340 7.836 -4.794 1.00 93.94 84 MET A CA 1
ATOM 629 C C . MET A 1 84 ? 0.026 7.229 -4.475 1.00 93.94 84 MET A C 1
ATOM 631 O O . MET A 1 84 ? 0.874 7.913 -3.902 1.00 93.94 84 MET A O 1
ATOM 635 N N . GLU A 1 85 ? 0.247 5.974 -4.876 1.00 92.44 85 GLU A N 1
ATOM 636 C CA . GLU A 1 85 ? 1.507 5.267 -4.626 1.00 92.44 85 GLU A CA 1
ATOM 637 C C . GLU A 1 85 ? 2.688 5.982 -5.287 1.00 92.44 85 GLU A C 1
ATOM 639 O O . GLU A 1 85 ? 3.680 6.261 -4.619 1.00 92.44 85 GLU A O 1
ATOM 644 N N . ASN A 1 86 ? 2.560 6.373 -6.558 1.00 89.75 86 ASN A N 1
ATOM 645 C CA . ASN A 1 86 ? 3.612 7.080 -7.288 1.00 89.75 86 ASN A CA 1
ATOM 646 C C . ASN A 1 86 ? 3.956 8.430 -6.651 1.00 89.75 86 ASN A C 1
ATOM 648 O O . ASN A 1 86 ? 5.131 8.776 -6.556 1.00 89.75 86 ASN A O 1
ATOM 652 N N . THR A 1 87 ? 2.953 9.188 -6.193 1.00 94.56 87 THR A N 1
ATOM 653 C CA . THR A 1 87 ? 3.195 10.489 -5.550 1.00 94.56 87 THR A CA 1
ATOM 654 C C . THR A 1 87 ? 3.974 10.319 -4.248 1.00 94.56 87 THR A C 1
ATOM 656 O O . THR A 1 87 ? 4.944 11.037 -4.014 1.00 94.56 87 THR A O 1
ATOM 659 N N . ILE A 1 88 ? 3.573 9.363 -3.404 1.00 95.69 88 ILE A N 1
ATOM 660 C CA . ILE A 1 88 ? 4.250 9.100 -2.126 1.00 95.69 88 ILE A CA 1
ATOM 661 C C . ILE A 1 88 ? 5.666 8.564 -2.376 1.00 95.69 88 ILE A C 1
ATOM 663 O O . ILE A 1 88 ? 6.616 9.029 -1.749 1.00 95.69 88 ILE A O 1
ATOM 667 N N . MET A 1 89 ? 5.826 7.635 -3.324 1.00 91.31 89 MET A N 1
ATOM 668 C CA . MET A 1 89 ? 7.131 7.083 -3.697 1.00 91.31 89 MET A CA 1
ATOM 669 C C . MET A 1 89 ? 8.076 8.144 -4.265 1.00 91.31 89 MET A C 1
ATOM 671 O O . MET A 1 89 ? 9.259 8.115 -3.935 1.00 91.31 89 MET A O 1
ATOM 675 N N . GLY A 1 90 ? 7.576 9.102 -5.052 1.00 92.50 90 GLY A N 1
ATOM 676 C CA . GLY A 1 90 ? 8.362 10.246 -5.523 1.00 92.50 90 GLY A CA 1
ATOM 677 C C . GLY A 1 90 ? 8.924 11.070 -4.363 1.00 92.50 90 GLY A C 1
ATOM 678 O O . GLY A 1 90 ? 10.123 11.321 -4.310 1.00 92.50 90 GLY A O 1
ATOM 679 N N . SER A 1 91 ? 8.106 11.385 -3.353 1.00 95.69 91 SER A N 1
ATOM 680 C CA . SER A 1 91 ? 8.591 12.096 -2.159 1.00 95.69 91 SER A CA 1
ATOM 681 C C . SER A 1 91 ? 9.654 11.321 -1.369 1.00 95.69 91 SER A C 1
ATOM 683 O O . SER A 1 91 ? 10.552 11.916 -0.778 1.00 95.69 91 SER A O 1
ATOM 685 N N . ILE A 1 92 ? 9.599 9.990 -1.365 1.00 93.19 92 ILE A N 1
ATOM 686 C CA . ILE A 1 92 ? 10.609 9.163 -0.689 1.00 93.19 92 ILE A CA 1
ATOM 687 C C . ILE A 1 92 ? 11.901 9.099 -1.511 1.00 93.19 92 ILE A C 1
ATOM 689 O O . ILE A 1 92 ? 13.000 9.282 -0.986 1.00 93.19 92 ILE A O 1
ATOM 693 N N . LEU A 1 93 ? 11.792 8.809 -2.806 1.00 88.69 93 LEU A N 1
ATOM 694 C CA . LEU A 1 93 ? 12.948 8.523 -3.651 1.00 88.69 93 LEU A CA 1
ATOM 695 C C . LEU A 1 93 ? 13.644 9.791 -4.142 1.00 88.69 93 LEU A C 1
ATOM 697 O O . LEU A 1 93 ? 14.877 9.830 -4.130 1.00 88.69 93 LEU A O 1
ATOM 701 N N . ASP A 1 94 ? 12.884 10.811 -4.528 1.00 92.88 94 ASP A N 1
ATOM 702 C CA . ASP A 1 94 ? 13.409 12.043 -5.116 1.00 92.88 94 ASP A CA 1
ATOM 703 C C . ASP A 1 94 ? 13.651 13.097 -4.033 1.00 92.88 94 ASP A C 1
ATOM 705 O O . ASP A 1 94 ? 14.768 13.606 -3.911 1.00 92.88 94 ASP A O 1
ATOM 709 N N . ASP A 1 95 ? 12.649 13.344 -3.180 1.00 94.06 95 ASP A N 1
ATOM 710 C CA . ASP A 1 95 ? 12.730 14.361 -2.118 1.00 94.06 95 ASP A CA 1
ATOM 711 C C . ASP A 1 95 ? 13.397 13.845 -0.829 1.00 94.06 95 ASP A C 1
ATOM 713 O O . ASP A 1 95 ? 13.606 14.612 0.114 1.00 94.06 95 ASP A O 1
ATOM 717 N N . LYS A 1 96 ? 13.757 12.553 -0.781 1.00 95.06 96 LYS A N 1
ATOM 718 C CA . LYS A 1 96 ? 14.424 11.894 0.359 1.00 95.06 96 LYS A CA 1
ATOM 719 C C . LYS A 1 96 ? 13.660 12.020 1.680 1.00 95.06 96 LYS A C 1
ATOM 721 O O . LYS A 1 96 ? 14.273 12.029 2.747 1.00 95.06 96 LYS A O 1
ATOM 726 N N . MET A 1 97 ? 12.332 12.122 1.623 1.00 96.62 97 MET A N 1
ATOM 727 C CA . MET A 1 97 ? 11.500 12.113 2.823 1.00 96.62 97 MET A CA 1
ATOM 728 C C . MET A 1 97 ? 11.489 10.727 3.468 1.00 96.62 97 MET A C 1
ATOM 730 O O . MET A 1 97 ? 11.454 9.706 2.778 1.00 96.62 97 MET A O 1
ATOM 734 N N . GLU A 1 98 ? 11.419 10.695 4.798 1.00 97.25 98 GLU A N 1
ATOM 735 C CA . GLU A 1 98 ? 11.119 9.458 5.513 1.00 97.25 98 GLU A CA 1
ATOM 736 C C . GLU A 1 98 ? 9.726 8.940 5.100 1.00 97.25 98 GLU A C 1
ATOM 738 O O . GLU A 1 98 ? 8.782 9.737 5.001 1.00 97.25 98 GLU A O 1
ATOM 743 N N . PRO A 1 99 ? 9.549 7.624 4.865 1.00 94.50 99 PRO A N 1
ATOM 744 C CA . PRO A 1 99 ? 8.298 7.073 4.337 1.00 94.50 99 PRO A CA 1
ATOM 745 C C . PRO A 1 99 ? 7.046 7.447 5.136 1.00 94.50 99 PRO A C 1
ATOM 747 O O . PRO A 1 99 ? 6.004 7.760 4.555 1.00 94.50 99 PRO A O 1
ATOM 750 N N . GLU A 1 100 ? 7.141 7.459 6.467 1.00 95.00 100 GLU A N 1
ATOM 751 C CA . GLU A 1 100 ? 6.022 7.847 7.328 1.00 95.00 100 GLU A CA 1
ATOM 752 C C . GLU A 1 100 ? 5.636 9.319 7.161 1.00 95.00 100 GLU A C 1
ATOM 754 O O . GLU A 1 100 ? 4.448 9.652 7.154 1.00 95.00 100 GLU A O 1
ATOM 759 N N . ASP A 1 101 ? 6.622 10.203 7.013 1.00 96.75 101 ASP A N 1
ATOM 760 C CA . ASP A 1 101 ? 6.391 11.636 6.857 1.00 96.75 101 ASP A CA 1
ATOM 761 C C . ASP A 1 101 ? 5.815 11.951 5.477 1.00 96.75 101 ASP A C 1
ATOM 763 O O . ASP A 1 101 ? 4.886 12.755 5.372 1.00 96.75 101 ASP A O 1
ATOM 767 N N . ALA A 1 102 ? 6.291 11.266 4.431 1.00 97.56 102 ALA A N 1
ATOM 768 C CA . ALA A 1 102 ? 5.725 11.354 3.087 1.00 97.56 102 ALA A CA 1
ATOM 769 C C . ALA A 1 102 ? 4.250 10.919 3.075 1.00 97.56 102 ALA A C 1
ATOM 771 O O . ALA A 1 102 ? 3.386 11.648 2.577 1.00 97.56 102 ALA A O 1
ATOM 772 N N . ALA A 1 103 ? 3.935 9.776 3.696 1.00 96.69 103 ALA A N 1
ATOM 773 C CA . ALA A 1 103 ? 2.566 9.282 3.805 1.00 96.69 103 ALA A CA 1
ATOM 774 C C . ALA A 1 103 ? 1.668 10.251 4.596 1.00 96.69 103 ALA A C 1
ATOM 776 O O . ALA A 1 103 ? 0.595 10.620 4.117 1.00 96.69 103 ALA A O 1
ATOM 777 N N . LYS A 1 104 ? 2.107 10.734 5.769 1.00 96.19 104 LYS A N 1
ATOM 778 C CA . LYS A 1 104 ? 1.351 11.719 6.570 1.00 96.19 104 LYS A CA 1
ATOM 779 C C . LYS A 1 104 ? 1.124 13.017 5.800 1.00 96.19 104 LYS A C 1
ATOM 781 O O . LYS A 1 104 ? 0.005 13.531 5.787 1.00 96.19 104 LYS A O 1
ATOM 786 N N . ALA A 1 105 ? 2.154 13.549 5.143 1.00 97.06 105 ALA A N 1
ATOM 787 C CA . ALA A 1 105 ? 2.045 14.763 4.340 1.00 97.06 105 ALA A CA 1
ATOM 788 C C . ALA A 1 105 ? 1.061 14.589 3.174 1.00 97.06 105 ALA A C 1
ATOM 790 O O . ALA A 1 105 ? 0.271 15.494 2.892 1.00 97.06 105 ALA A O 1
ATOM 791 N N . TRP A 1 106 ? 1.068 13.424 2.523 1.00 97.56 106 TRP A N 1
ATOM 792 C CA . TRP A 1 106 ? 0.118 13.104 1.463 1.00 97.56 106 TRP A CA 1
ATOM 793 C C . TRP A 1 106 ? -1.314 12.975 1.997 1.00 97.56 106 TRP A C 1
ATOM 795 O O . TRP A 1 106 ? -2.229 13.554 1.411 1.00 97.56 106 TRP A O 1
ATOM 805 N N . LEU A 1 107 ? -1.515 12.303 3.136 1.00 97.19 107 LEU A N 1
ATOM 806 C CA . LEU A 1 107 ? -2.829 12.149 3.776 1.00 97.19 107 LEU A CA 1
ATOM 807 C C . LEU A 1 107 ? -3.431 13.489 4.207 1.00 97.19 107 LEU A C 1
ATOM 809 O O . LEU A 1 107 ? -4.620 13.713 3.994 1.00 97.19 107 LEU A O 1
ATOM 813 N N . LYS A 1 108 ? -2.618 14.416 4.729 1.00 96.19 108 LYS A N 1
ATOM 814 C CA . LYS A 1 108 ? -3.055 15.791 5.045 1.00 96.19 108 LYS A CA 1
ATOM 815 C C . LYS A 1 108 ? -3.579 16.535 3.820 1.00 96.19 108 LYS A C 1
ATOM 817 O O . LYS A 1 108 ? -4.520 17.315 3.928 1.00 96.19 108 LYS A O 1
ATOM 822 N N . LYS A 1 109 ? -2.964 16.305 2.658 1.00 96.88 109 LYS A N 1
ATOM 823 C CA . LYS A 1 109 ? -3.379 16.901 1.380 1.00 96.88 109 LYS A CA 1
ATOM 824 C C . LYS A 1 109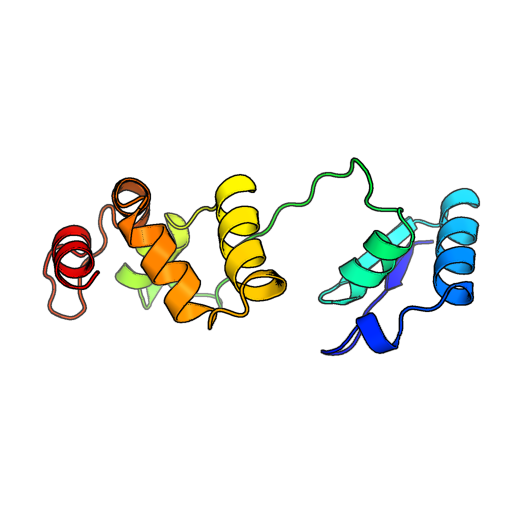 ? -4.572 16.176 0.749 1.00 96.88 109 LYS A C 1
ATOM 826 O O . LYS A 1 109 ? -5.255 16.769 -0.078 1.00 96.88 109 LYS A O 1
ATOM 831 N N . ASN A 1 110 ? -4.822 14.925 1.135 1.00 96.81 110 ASN A N 1
ATOM 832 C CA . ASN A 1 110 ? -5.852 14.060 0.558 1.00 96.81 110 ASN A CA 1
ATOM 833 C C . ASN A 1 110 ? -6.734 13.391 1.636 1.00 96.81 110 ASN A C 1
ATOM 835 O O . ASN A 1 110 ? -6.886 12.165 1.641 1.00 96.81 110 ASN A O 1
ATOM 839 N N . PRO A 1 111 ? -7.347 14.160 2.554 1.00 96.19 111 PRO A N 1
ATOM 840 C CA . PRO A 1 111 ? -8.069 13.604 3.701 1.00 96.19 111 PRO A CA 1
ATOM 841 C C . PRO A 1 111 ? -9.317 12.796 3.314 1.00 96.19 111 PRO A C 1
ATOM 843 O O . PRO A 1 111 ? -9.807 11.999 4.112 1.00 96.19 111 PRO A O 1
ATOM 846 N N . GLN A 1 112 ? -9.835 12.975 2.097 1.00 95.38 112 GLN A N 1
ATOM 847 C CA . GLN A 1 112 ? -10.983 12.242 1.563 1.00 95.38 112 GLN A CA 1
ATOM 848 C C . GLN A 1 112 ? -10.724 10.738 1.420 1.00 95.38 112 GLN A C 1
ATOM 850 O O . GLN A 1 112 ? -11.666 9.955 1.473 1.00 95.38 112 GLN A O 1
ATOM 855 N N . VAL A 1 113 ? -9.461 10.313 1.271 1.00 96.50 113 VAL A N 1
ATOM 856 C CA . VAL A 1 113 ? -9.123 8.883 1.162 1.00 96.50 113 VAL A CA 1
ATOM 857 C C . VAL A 1 113 ? -9.455 8.118 2.446 1.00 96.50 113 VAL A C 1
ATOM 859 O O . VAL A 1 113 ? -9.728 6.920 2.419 1.00 96.50 113 VAL A O 1
ATOM 862 N N . LEU A 1 114 ? -9.438 8.819 3.582 1.00 97.00 114 LEU A N 1
ATOM 863 C CA . LEU A 1 114 ? -9.645 8.224 4.895 1.00 97.00 114 LEU A CA 1
ATOM 864 C C . LEU A 1 114 ? -11.091 7.772 5.085 1.00 97.00 114 LEU A C 1
ATOM 866 O O . LEU A 1 114 ? -11.333 6.845 5.849 1.00 97.00 114 LEU A O 1
ATOM 870 N N . GLU A 1 115 ? -12.045 8.403 4.399 1.00 96.12 115 GLU A N 1
ATOM 871 C CA . GLU A 1 115 ? -13.469 8.089 4.526 1.00 96.12 115 GLU A CA 1
ATOM 872 C C . GLU A 1 115 ? -13.788 6.643 4.126 1.00 96.12 115 GLU A C 1
ATOM 874 O O . GLU A 1 115 ? -14.317 5.911 4.966 1.00 96.12 115 GLU A O 1
ATOM 879 N N . PRO A 1 116 ? -13.452 6.172 2.905 1.00 97.56 116 PRO A N 1
ATOM 880 C CA . PRO A 1 116 ? -13.673 4.777 2.554 1.00 97.56 116 PRO A CA 1
ATOM 881 C C . PRO A 1 116 ? -12.809 3.827 3.389 1.00 97.56 116 PRO A C 1
ATOM 883 O O . PRO A 1 1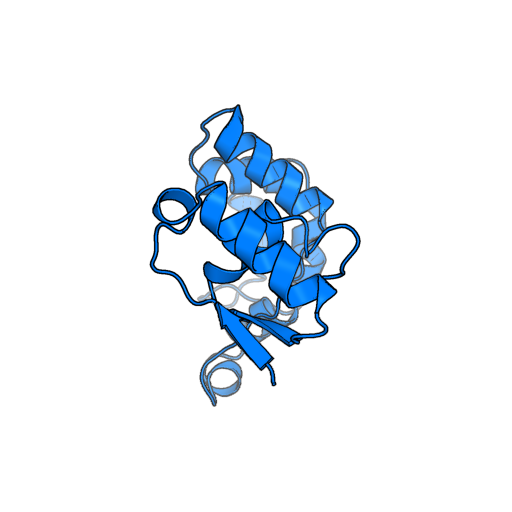16 ? -13.312 2.784 3.792 1.00 97.56 116 PRO A O 1
ATOM 886 N N . TRP A 1 117 ? -11.554 4.179 3.701 1.00 97.94 117 TRP A N 1
ATOM 887 C CA . TRP A 1 117 ? -10.656 3.312 4.476 1.00 97.94 117 TRP A CA 1
ATOM 888 C C . TRP A 1 117 ? -11.146 3.070 5.909 1.00 97.94 117 TRP A C 1
ATOM 890 O O . TRP A 1 117 ? -11.092 1.944 6.404 1.00 97.94 117 TRP A O 1
ATOM 900 N N . LEU A 1 118 ? -11.663 4.106 6.571 1.00 98.12 118 LEU A N 1
ATOM 901 C CA . LEU A 1 118 ? -12.077 4.065 7.977 1.00 98.12 118 LEU A CA 1
ATOM 902 C C . LEU A 1 118 ? -13.585 3.867 8.161 1.00 98.12 118 LEU A C 1
ATOM 904 O O . LEU A 1 118 ? -14.084 3.947 9.285 1.00 98.12 118 LEU A O 1
ATOM 908 N N . LYS A 1 119 ? -14.320 3.583 7.082 1.00 97.44 119 LYS A N 1
ATOM 909 C CA . LYS A 1 119 ? -15.736 3.229 7.162 1.00 97.44 119 LYS A CA 1
ATOM 910 C C . LYS A 1 119 ? -15.924 1.995 8.050 1.00 97.44 119 LYS A C 1
ATOM 912 O O . LYS A 1 119 ? -15.341 0.946 7.786 1.00 97.44 119 LYS A O 1
ATOM 917 N N . ASP A 1 120 ? -16.761 2.126 9.077 1.00 96.88 120 ASP A N 1
ATOM 918 C CA . ASP A 1 120 ? -17.038 1.076 10.067 1.00 96.88 120 ASP A CA 1
ATOM 919 C C . ASP A 1 120 ? -15.791 0.616 10.857 1.00 96.88 120 ASP A C 1
ATOM 921 O O . ASP A 1 120 ? -15.768 -0.478 11.420 1.00 96.88 120 ASP A O 1
ATOM 925 N N . VAL A 1 121 ? -14.752 1.460 10.923 1.00 98.06 121 VAL A N 1
ATOM 926 C CA . VAL A 1 121 ? -13.538 1.233 11.720 1.00 98.06 121 VAL A CA 1
ATOM 927 C C . VAL A 1 121 ? -13.562 2.127 12.957 1.00 98.06 121 VAL A C 1
ATOM 929 O O . VAL A 1 121 ? -13.787 3.338 12.875 1.00 98.06 121 VAL A O 1
ATOM 932 N N . ALA A 1 122 ? -13.288 1.533 14.112 1.00 97.50 122 ALA A N 1
ATOM 933 C CA . ALA A 1 122 ? -13.166 2.216 15.389 1.00 97.50 122 ALA A CA 1
ATOM 934 C C . ALA A 1 122 ? -11.705 2.299 15.854 1.00 97.50 122 ALA A C 1
ATOM 936 O O . ALA A 1 122 ? -10.827 1.549 15.418 1.00 97.50 122 ALA A O 1
ATOM 937 N N . THR A 1 123 ? -11.441 3.208 16.781 1.00 96.62 123 THR A N 1
ATOM 938 C CA . THR A 1 123 ? -10.215 3.218 17.578 1.00 96.62 123 THR A CA 1
ATOM 939 C C . THR A 1 123 ? -10.201 2.046 18.568 1.00 96.62 123 THR A C 1
ATOM 941 O O . THR A 1 123 ? -11.212 1.379 18.790 1.00 96.62 123 THR A O 1
ATOM 944 N N . VAL A 1 124 ? -9.056 1.806 19.214 1.00 93.94 124 VAL A N 1
ATOM 945 C CA . VAL A 1 124 ? -8.903 0.736 20.222 1.00 93.94 124 VAL A CA 1
ATOM 946 C C . VAL A 1 124 ? -9.879 0.900 21.396 1.00 93.94 124 VAL A C 1
ATOM 948 O O . VAL A 1 124 ? -10.368 -0.086 21.935 1.00 93.94 124 VAL A O 1
ATOM 951 N N . ASP A 1 125 ? -10.193 2.141 21.765 1.00 94.12 125 ASP A N 1
ATOM 952 C CA . ASP A 1 125 ? -11.155 2.499 22.813 1.00 94.12 125 ASP A CA 1
ATOM 953 C C . ASP A 1 125 ? -12.601 2.662 22.299 1.00 94.12 125 ASP A C 1
ATOM 955 O O . ASP A 1 125 ? -13.473 3.099 23.046 1.00 94.12 125 ASP A O 1
ATOM 959 N N . GLY A 1 126 ? -12.879 2.295 21.042 1.00 92.81 126 GLY A N 1
ATOM 960 C CA . GLY A 1 126 ? -14.236 2.206 20.492 1.00 92.81 126 GLY A CA 1
ATOM 961 C C . GLY A 1 126 ? -14.825 3.510 19.942 1.00 92.81 126 GLY A C 1
ATOM 962 O O . GLY A 1 126 ? -16.014 3.552 19.627 1.00 92.81 126 GLY A O 1
ATOM 963 N N . ARG A 1 127 ? -14.031 4.577 19.802 1.00 94.25 127 ARG A N 1
ATOM 964 C CA . ARG A 1 127 ? -14.462 5.834 19.162 1.00 94.25 127 ARG A CA 1
ATOM 965 C C . ARG A 1 127 ? -14.428 5.712 17.631 1.00 94.25 127 ARG A C 1
ATOM 967 O O . ARG A 1 127 ? -13.693 4.876 17.109 1.00 94.25 127 ARG A O 1
ATOM 974 N N . PRO A 1 128 ? -15.170 6.551 16.884 1.00 95.62 128 PRO A N 1
ATOM 975 C CA . PRO A 1 128 ? -15.096 6.563 15.423 1.00 95.62 128 PRO A CA 1
ATOM 976 C C . PRO A 1 128 ? -13.663 6.801 14.921 1.00 95.62 128 PRO A C 1
ATOM 978 O O . PRO A 1 128 ? -13.035 7.801 15.276 1.00 95.62 128 PRO A O 1
ATOM 981 N N . GLY A 1 129 ? -13.146 5.895 14.085 1.00 94.69 129 GLY A N 1
ATOM 982 C CA . GLY A 1 129 ? -11.757 5.936 13.619 1.00 94.69 129 GLY A CA 1
ATOM 983 C C . GLY A 1 129 ? -11.443 7.163 12.764 1.00 94.69 129 GLY A C 1
ATOM 984 O O . GLY A 1 129 ? -10.386 7.768 12.926 1.00 94.69 129 GLY A O 1
ATOM 985 N N . LEU A 1 130 ? -12.375 7.574 11.898 1.00 94.50 130 LEU A N 1
ATOM 986 C CA . LEU A 1 130 ? -12.191 8.715 10.995 1.00 94.50 130 LEU A CA 1
ATOM 987 C C . LEU A 1 130 ? -11.898 10.023 11.741 1.00 94.50 130 LEU A C 1
ATOM 989 O O . LEU A 1 130 ? -10.933 10.713 11.416 1.00 94.50 130 LEU A O 1
ATOM 993 N N . GLU A 1 131 ? -12.697 10.338 12.759 1.00 93.38 131 GLU A N 1
ATOM 994 C CA . GLU A 1 131 ? -12.534 11.559 13.557 1.00 93.38 131 GLU A CA 1
ATOM 995 C C . GLU A 1 131 ? -11.218 11.547 14.338 1.00 93.38 131 GLU A C 1
ATOM 997 O O . GLU A 1 131 ? -10.507 12.551 14.389 1.00 93.38 131 GLU A O 1
ATOM 1002 N N . ALA A 1 132 ? -10.844 10.389 14.889 1.00 94.31 132 ALA A N 1
ATOM 1003 C CA . ALA A 1 132 ? -9.585 10.242 15.607 1.00 94.31 132 ALA A CA 1
ATOM 1004 C C . ALA A 1 132 ? -8.368 10.457 14.694 1.00 94.31 132 ALA A C 1
ATOM 1006 O O . ALA A 1 132 ? -7.441 11.174 15.070 1.00 94.31 132 ALA A O 1
ATOM 1007 N N . VAL A 1 133 ? -8.378 9.883 13.485 1.00 94.25 133 VAL A N 1
ATOM 1008 C CA . VAL A 1 133 ? -7.272 10.042 12.529 1.00 94.25 133 VAL A CA 1
ATOM 1009 C C . VAL A 1 133 ? -7.181 11.484 12.038 1.00 94.25 133 VAL A C 1
ATOM 1011 O O . VAL A 1 133 ? -6.087 12.046 12.036 1.00 94.25 133 VAL A O 1
ATOM 1014 N N . ARG A 1 134 ? -8.312 12.118 11.700 1.00 91.12 134 ARG A N 1
ATOM 1015 C CA . ARG A 1 134 ? -8.348 13.532 11.287 1.00 91.12 134 ARG A CA 1
ATOM 1016 C C . ARG A 1 134 ? -7.793 14.475 12.352 1.00 91.12 134 ARG A C 1
ATOM 1018 O O . ARG A 1 134 ? -7.119 15.431 12.000 1.00 91.12 134 ARG A O 1
ATOM 1025 N N . GLY A 1 135 ? -8.025 14.195 13.634 1.00 89.44 135 GLY A N 1
ATOM 1026 C CA . GLY A 1 135 ? -7.443 14.975 14.732 1.00 89.44 135 GLY A CA 1
ATOM 1027 C C . GLY A 1 135 ? -5.938 14.761 14.948 1.00 89.44 135 GLY A C 1
ATOM 1028 O O . GLY A 1 135 ? -5.321 15.539 15.671 1.00 89.44 135 GLY A O 1
ATOM 1029 N N . SER A 1 136 ? -5.351 13.711 14.361 1.00 88.75 136 SER A N 1
ATOM 1030 C CA . SER A 1 136 ? -3.943 13.322 14.555 1.00 88.75 136 SER A CA 1
ATOM 1031 C C . SER A 1 136 ? -3.013 13.664 13.386 1.00 88.75 136 SER A C 1
ATOM 1033 O O . SER A 1 136 ? -1.793 13.611 13.549 1.00 88.75 136 SER A O 1
ATOM 1035 N N . LEU A 1 137 ? -3.582 13.978 12.217 1.00 85.12 137 LEU A N 1
ATOM 1036 C CA . LEU A 1 137 ? -2.852 14.407 11.025 1.00 85.12 137 LEU A CA 1
ATOM 1037 C C . LEU A 1 137 ? -2.611 15.914 11.098 1.00 85.12 137 LEU A C 1
ATOM 1039 O O . LEU A 1 137 ? -1.432 16.298 11.258 1.00 85.12 137 LEU A O 1
#

Secondary structure (DSSP, 8-state):
-EEEEE--S-GGGT--HHHHHHHHHHHHTT-EEEEETTHHHHHHHTTTTTTPPP-------TTHHHHSHHHHHHHHH----HHHHHHHHHHHHTS---HHHHHHHHHHH-GGGHHHHTTT-B-TTSSBHHHHHHTT-

Sequence (137 aa):
MTLYAGSTWNPETLHSPALSAALRLWAREGVGLGALDTGVYLLAEAGLLNGKRATVYTSTRKGYVDECPNVGQLLKNLSFTLDMENTIMGSILDDKMEPEDAAKAWLKKNPQVLEPWLKDVATVDGRPGLEAVRGSL

InterPro domains:
  IPR007210 ABC-type glycine betaine transport system, substrate-binding domain [PF04069] (51-109)
  IPR029062 Class I glutamine amidotransferase-like [SSF52317] (7-64)

Organism: NCBI:txid53408

Foldseek 3Di:
DEDEFEDPPCCVVVDDPVLLVVLVVCVVVVHHYHYDDCRVVNCVVSVVCPVPDDDDADDDPPCPCVVPVLVVLLRVLDDDDPVLVVQLVCCCPVVVDDSVVSNVVSCVVVVVSVCSNQVVHADPVGHRPSVVVVVVD